Protein AF-A0A9P6FRB7-F1 (afdb_monomer_lite)

Sequence (126 aa):
MLNIEVPEFFGAKVRSGLRADATVVDLPKLCPNFFRFGIHYLQLAEDERLAGLLEDAFKKRLQMTMDHAQSGGSRNATDYLNRLDETEKELYRAGLESSASLIQWNQHSFGRIRSANELLRKRKLE

Foldseek 3Di:
DDDDDDDPCRDPVVLVVLVVPLQPDQVVVSPLARLVVLVVVCVPVVPVSSVVSSVVSCVVVLVVLLCCLQVPDPPCVVVSCNRDRPVSVVVSVVSNVVNVVVVCVVVVVVPDDDDDPVVVVVVVVD

pLDDT: mean 84.79, std 11.8, range [45.38, 95.31]

Secondary structure (DSSP, 8-state):
----PPPGGGSHHHHHHHHH-TTTS-HHHH-TTHHHHHHHHHHHH--HHHHHHHHHHHHHHHHHHHHHHHS---TTHHHHHTTS-HHHHHHHHHHHHHHHHHHHHHTTGGGS----HHHHHHTT--

Radius of gyration: 19.68 Å; chains: 1; bounding box: 52×34×53 Å

InterPro domains:
  IPR010492 GINS complex, subunit Psf3 [PTHR22768] (2-124)
  IPR021151 GINS subunit, domain A [PF05916] (13-105)
  IPR036224 GINS, helical bundle-like domain superfamily [SSF158573] (6-106)
  IPR038437 GINS complex, subunit Psf3 superfamily [G3DSA:1.20.58.2050] (1-107)

Structure (mmCIF, N/CA/C/O backbone):
data_AF-A0A9P6FRB7-F1
#
_entry.id   AF-A0A9P6FRB7-F1
#
loop_
_atom_site.group_PDB
_atom_site.id
_atom_site.type_symbol
_atom_site.label_atom_id
_atom_site.label_alt_id
_atom_site.label_comp_id
_atom_site.label_asym_id
_atom_site.label_entity_id
_atom_site.label_seq_id
_atom_site.pdbx_PDB_ins_code
_atom_site.Cartn_x
_atom_site.Cartn_y
_atom_site.Cartn_z
_atom_site.occupancy
_atom_site.B_iso_or_equiv
_atom_site.auth_seq_id
_atom_site.auth_comp_id
_atom_site.auth_asym_id
_atom_site.auth_atom_id
_atom_site.pdbx_PDB_model_num
ATOM 1 N N . MET A 1 1 ? -10.786 5.058 32.670 1.00 51.38 1 MET A N 1
ATOM 2 C CA . MET A 1 1 ? -10.642 4.333 31.391 1.00 51.38 1 MET A CA 1
ATOM 3 C C . MET A 1 1 ? -10.690 5.358 30.279 1.00 51.38 1 MET A C 1
ATOM 5 O O . MET A 1 1 ? -11.649 6.117 30.236 1.00 51.38 1 MET A O 1
ATOM 9 N N . LEU A 1 2 ? -9.648 5.439 29.452 1.00 66.00 2 LEU A N 1
ATOM 10 C CA . LEU A 1 2 ? -9.708 6.210 28.210 1.00 66.00 2 LEU A CA 1
ATOM 11 C C . LEU A 1 2 ? -10.551 5.409 27.218 1.00 66.00 2 LEU A C 1
ATOM 13 O O . LEU A 1 2 ? -10.204 4.277 26.899 1.00 66.00 2 LEU A O 1
ATOM 17 N N . ASN A 1 3 ? -11.674 5.976 26.788 1.00 73.81 3 ASN A N 1
ATOM 18 C CA . ASN A 1 3 ? -12.481 5.403 25.721 1.00 73.81 3 ASN A CA 1
ATOM 19 C C . ASN A 1 3 ? -11.936 5.945 24.397 1.00 73.81 3 ASN A C 1
ATOM 21 O O . ASN A 1 3 ? -12.008 7.148 24.155 1.00 73.81 3 ASN A O 1
ATOM 25 N N . ILE A 1 4 ? -11.328 5.085 23.583 1.00 80.06 4 ILE A N 1
ATOM 26 C CA . ILE A 1 4 ? -10.792 5.482 22.279 1.00 80.06 4 ILE A CA 1
ATOM 27 C C . ILE A 1 4 ? -11.936 5.418 21.277 1.00 80.06 4 ILE A C 1
ATOM 29 O O . ILE A 1 4 ? -12.440 4.342 20.960 1.00 80.06 4 ILE A O 1
ATOM 33 N N . GLU A 1 5 ? -12.358 6.577 20.784 1.00 84.38 5 GLU A N 1
ATOM 34 C CA . GLU A 1 5 ? -13.368 6.631 19.735 1.00 84.38 5 GLU A CA 1
ATOM 35 C C . GLU A 1 5 ? -12.803 6.128 18.404 1.00 84.38 5 GLU A C 1
ATOM 37 O O . GLU A 1 5 ? -11.640 6.356 18.060 1.00 84.38 5 GLU A O 1
ATOM 42 N N . VAL A 1 6 ? -13.642 5.419 17.648 1.00 86.12 6 VAL A N 1
ATOM 43 C CA . VAL A 1 6 ? -13.285 4.921 16.318 1.00 86.12 6 VAL A CA 1
ATOM 44 C C . VAL A 1 6 ? -13.354 6.088 15.330 1.00 86.12 6 VAL A C 1
ATOM 46 O O . VAL A 1 6 ? -14.428 6.673 15.175 1.00 86.12 6 VAL A O 1
ATOM 49 N N . PRO A 1 7 ? -12.263 6.413 14.616 1.00 89.00 7 PRO A N 1
ATOM 50 C CA . PRO A 1 7 ? -12.298 7.447 13.591 1.00 89.00 7 PRO A CA 1
ATOM 51 C C . PRO A 1 7 ? -13.275 7.103 12.462 1.00 89.00 7 PRO A C 1
ATOM 53 O O . PRO A 1 7 ? -13.435 5.937 12.096 1.00 89.00 7 PRO A O 1
ATOM 56 N N . GLU A 1 8 ? -13.877 8.120 11.844 1.00 88.31 8 GLU A N 1
ATOM 57 C CA . GLU A 1 8 ? -14.896 7.944 10.797 1.00 88.31 8 GLU A CA 1
ATOM 58 C C . GLU A 1 8 ? -14.387 7.121 9.597 1.00 88.31 8 GLU A C 1
ATOM 60 O O . GLU A 1 8 ? -15.107 6.281 9.051 1.00 88.31 8 GLU A O 1
ATOM 65 N N . PHE A 1 9 ? -13.108 7.274 9.241 1.00 89.94 9 PHE A N 1
ATOM 66 C CA . PHE A 1 9 ? -12.461 6.503 8.175 1.00 89.94 9 PHE A CA 1
ATOM 67 C C . PHE A 1 9 ? -12.230 5.019 8.524 1.00 89.94 9 PHE A C 1
ATOM 69 O O . PHE A 1 9 ? -11.962 4.224 7.629 1.00 89.94 9 PHE A O 1
ATOM 76 N N . PHE A 1 10 ? -12.401 4.612 9.785 1.00 91.00 10 PHE A N 1
ATOM 77 C CA . PHE A 1 10 ? -12.521 3.208 10.201 1.00 91.00 10 PHE A CA 1
ATOM 78 C C . PHE A 1 10 ? -13.954 2.821 10.578 1.00 91.00 10 PHE A C 1
ATOM 80 O O . PHE A 1 10 ? -14.177 1.765 11.175 1.00 91.00 10 PHE A O 1
ATOM 87 N N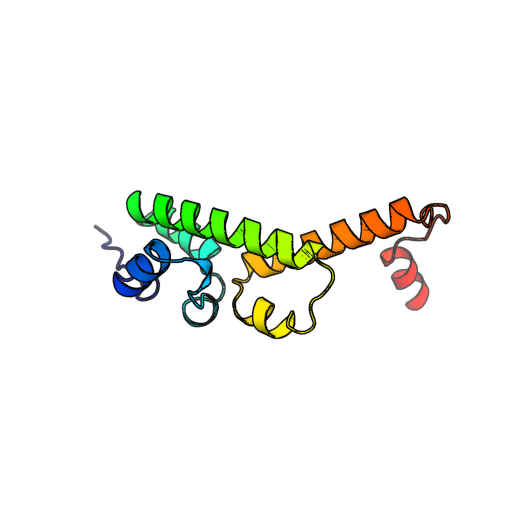 . GLY A 1 11 ? -14.942 3.634 10.207 1.00 90.69 11 GLY A N 1
ATOM 88 C CA . GLY A 1 11 ? -16.350 3.343 10.428 1.00 90.69 11 GLY A CA 1
ATOM 89 C C . GLY A 1 11 ? -16.846 2.114 9.657 1.00 90.69 11 GLY A C 1
ATOM 90 O O . GLY A 1 11 ? -16.212 1.606 8.726 1.00 90.69 11 GLY A O 1
ATOM 91 N N . ALA A 1 12 ? -18.044 1.644 10.012 1.00 90.94 12 ALA A N 1
ATOM 92 C CA . ALA A 1 12 ? -18.642 0.431 9.447 1.00 90.94 12 ALA A CA 1
ATOM 93 C C . ALA A 1 12 ? -18.779 0.463 7.911 1.00 90.94 12 ALA A C 1
ATOM 95 O O . ALA A 1 12 ? -18.612 -0.568 7.255 1.00 90.94 12 ALA A O 1
ATOM 96 N N . LYS A 1 13 ? -19.034 1.643 7.327 1.00 91.69 13 LYS A N 1
AT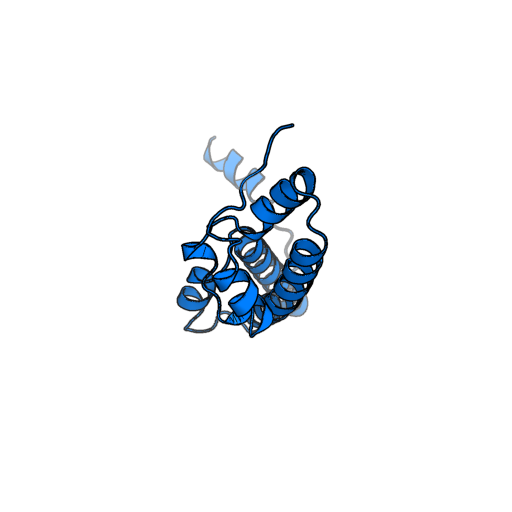OM 97 C CA . LYS A 1 13 ? -19.146 1.833 5.872 1.00 91.69 13 LYS A CA 1
ATOM 98 C C . LYS A 1 13 ? -17.827 1.532 5.159 1.00 91.69 13 LYS A C 1
ATOM 100 O O . LYS A 1 13 ? -17.817 0.760 4.203 1.00 91.69 13 LYS A O 1
ATOM 105 N N . VAL A 1 14 ? -16.718 2.092 5.650 1.00 92.19 14 VAL A N 1
ATOM 106 C CA . VAL A 1 14 ? -15.386 1.861 5.071 1.00 92.19 14 VAL A CA 1
ATOM 107 C C . VAL A 1 14 ? -14.965 0.411 5.277 1.00 92.19 14 VAL A C 1
ATOM 109 O O . VAL A 1 14 ? -14.533 -0.233 4.326 1.00 92.19 14 VAL A O 1
ATOM 112 N N . ARG A 1 15 ? -15.185 -0.149 6.477 1.00 93.50 15 ARG A N 1
ATOM 113 C CA . ARG A 1 15 ? -14.900 -1.568 6.752 1.00 93.50 15 ARG A CA 1
ATOM 114 C C . ARG A 1 15 ? -15.651 -2.503 5.796 1.00 93.50 15 ARG A C 1
ATOM 116 O O . ARG A 1 15 ? -15.077 -3.471 5.305 1.00 93.50 15 ARG A O 1
ATOM 123 N N . SER A 1 16 ? -16.918 -2.207 5.507 1.00 93.75 16 SER A N 1
ATOM 124 C CA . SER A 1 16 ? -17.727 -2.989 4.560 1.00 93.75 16 SER A CA 1
ATOM 125 C C . SER A 1 16 ? -17.216 -2.856 3.124 1.00 93.75 16 SER A C 1
ATOM 127 O O . SER A 1 16 ? -17.130 -3.856 2.418 1.00 93.75 16 SER A O 1
ATOM 129 N N . GLY A 1 17 ? -16.813 -1.648 2.714 1.00 93.19 17 GLY A N 1
ATOM 130 C CA . GLY A 1 17 ? -16.189 -1.410 1.411 1.00 93.19 17 GLY A CA 1
ATOM 131 C C . GLY A 1 17 ? -14.881 -2.185 1.235 1.00 93.19 17 GLY A C 1
ATOM 132 O O . GLY A 1 17 ? -14.720 -2.881 0.240 1.00 93.19 17 GLY A O 1
ATOM 133 N N . LEU A 1 18 ? -13.996 -2.147 2.237 1.00 92.94 18 LEU A N 1
ATOM 134 C CA . LEU A 1 18 ? -12.731 -2.894 2.229 1.00 92.94 18 LEU A CA 1
ATOM 135 C C . LEU A 1 18 ? -12.942 -4.412 2.164 1.00 92.94 18 LEU A C 1
ATOM 137 O O . LEU A 1 18 ? -12.176 -5.106 1.498 1.00 92.94 18 LEU A O 1
ATOM 141 N N . ARG A 1 19 ? -13.986 -4.930 2.829 1.00 93.00 19 ARG A N 1
ATOM 142 C CA . ARG A 1 19 ? -14.355 -6.353 2.755 1.00 93.00 19 ARG A CA 1
ATOM 143 C C . ARG A 1 19 ? -14.845 -6.759 1.371 1.00 93.00 19 ARG A C 1
ATOM 145 O O . ARG A 1 19 ? -14.512 -7.852 0.926 1.00 93.00 19 ARG A O 1
ATOM 152 N N . ALA A 1 20 ? -15.646 -5.909 0.730 1.00 94.06 20 ALA A N 1
ATOM 153 C CA . ALA A 1 20 ? -16.166 -6.175 -0.605 1.00 94.06 20 ALA A CA 1
ATOM 154 C C . ALA A 1 20 ? -15.037 -6.149 -1.644 1.00 94.06 20 ALA A C 1
ATOM 156 O O . ALA A 1 20 ? -14.794 -7.150 -2.313 1.00 94.06 20 ALA A O 1
ATOM 157 N N . ASP A 1 21 ? -14.318 -5.030 -1.734 1.00 91.75 21 ASP A N 1
ATOM 158 C CA . ASP A 1 21 ? -13.137 -4.898 -2.581 1.00 91.75 21 ASP A CA 1
ATOM 159 C C . ASP A 1 21 ? -12.257 -3.729 -2.116 1.00 91.75 21 ASP A C 1
ATOM 161 O O . ASP A 1 21 ? -12.610 -2.554 -2.246 1.00 91.75 21 ASP A O 1
ATOM 165 N N . ALA A 1 22 ? -11.069 -4.054 -1.607 1.00 91.88 22 ALA A N 1
ATOM 166 C CA . ALA A 1 22 ? -10.103 -3.066 -1.147 1.00 91.88 22 ALA A CA 1
ATOM 167 C C . ALA A 1 22 ? -9.513 -2.206 -2.279 1.00 91.88 22 ALA A C 1
ATOM 169 O O . ALA A 1 22 ? -9.056 -1.095 -2.015 1.00 91.88 22 ALA A O 1
ATOM 170 N N . THR A 1 23 ? -9.514 -2.675 -3.530 1.00 89.00 23 THR A N 1
ATOM 171 C CA . THR A 1 23 ? -8.897 -1.962 -4.665 1.00 89.00 23 THR A CA 1
ATOM 172 C C . THR A 1 23 ? -9.734 -0.774 -5.143 1.00 89.00 23 THR A C 1
ATOM 174 O O . THR A 1 23 ? -9.202 0.212 -5.655 1.00 89.00 23 THR A O 1
ATOM 177 N N . VAL A 1 24 ? -11.051 -0.824 -4.925 1.00 88.75 24 VAL A N 1
ATOM 178 C CA . VAL A 1 24 ? -11.992 0.207 -5.383 1.00 88.75 24 VAL A CA 1
ATOM 179 C C . VAL A 1 24 ? -12.071 1.381 -4.403 1.00 88.75 24 VAL A C 1
ATOM 181 O O . VAL A 1 24 ? -12.378 2.504 -4.815 1.00 88.75 24 VAL A O 1
ATOM 184 N N . VAL A 1 25 ? -11.753 1.157 -3.126 1.00 90.38 25 VAL A N 1
ATOM 185 C CA . VAL A 1 25 ? -11.814 2.187 -2.080 1.00 90.38 25 VAL A CA 1
ATOM 186 C C . VAL A 1 25 ? -10.766 3.280 -2.322 1.00 90.38 25 VAL A C 1
ATOM 188 O O . VAL A 1 25 ? -9.585 3.008 -2.547 1.00 90.38 25 VAL A O 1
ATOM 191 N N . ASP A 1 26 ? -11.218 4.532 -2.257 1.00 89.38 26 ASP A N 1
ATOM 192 C CA . ASP A 1 26 ? -10.387 5.728 -2.397 1.00 89.38 26 ASP A CA 1
ATOM 193 C C . ASP A 1 26 ? -9.777 6.104 -1.035 1.00 89.38 26 ASP A C 1
ATOM 195 O O . ASP A 1 26 ? -10.377 6.842 -0.250 1.00 89.38 26 ASP A O 1
ATOM 199 N N . LEU A 1 27 ? -8.612 5.521 -0.726 1.00 90.00 27 LEU A N 1
ATOM 200 C CA . LEU A 1 27 ? -7.931 5.714 0.559 1.00 90.00 27 LEU A CA 1
ATOM 201 C C . LEU A 1 27 ? -7.495 7.169 0.797 1.00 90.00 27 LEU A C 1
ATOM 203 O O . LEU A 1 27 ? -7.762 7.668 1.889 1.00 90.00 27 LEU A O 1
ATOM 207 N N . PRO A 1 28 ? -6.925 7.900 -0.182 1.00 88.69 28 PRO A N 1
ATOM 208 C CA . PRO A 1 28 ? -6.454 9.271 0.040 1.00 88.69 28 PRO A CA 1
ATOM 209 C C . PRO A 1 28 ? -7.546 10.255 0.448 1.00 88.69 28 PRO A C 1
ATOM 211 O O . PRO A 1 28 ? -7.274 11.184 1.207 1.00 88.69 28 PRO A O 1
ATOM 214 N N . LYS A 1 29 ? -8.786 10.044 -0.015 1.00 89.69 29 LYS A N 1
ATOM 215 C CA . LYS A 1 29 ? -9.943 10.843 0.420 1.00 89.69 29 LYS A CA 1
ATOM 216 C C . LYS A 1 29 ? -10.343 10.586 1.871 1.00 89.69 29 LYS A C 1
ATOM 218 O O . LYS A 1 29 ? -10.931 11.464 2.491 1.00 89.69 29 LYS A O 1
ATOM 223 N N . LEU A 1 30 ? -10.065 9.391 2.390 1.00 90.25 30 LEU A N 1
ATOM 224 C CA . LEU A 1 30 ? -10.360 9.009 3.770 1.00 90.25 30 LEU A CA 1
ATOM 225 C C . LEU A 1 30 ? -9.232 9.440 4.710 1.00 90.25 30 LEU A C 1
ATOM 227 O O . LEU A 1 30 ? -9.469 10.094 5.720 1.00 90.25 30 LEU A O 1
ATOM 231 N N . CYS A 1 31 ? -8.002 9.057 4.376 1.00 91.12 31 CYS A N 1
ATOM 232 C CA . CYS A 1 31 ? -6.793 9.397 5.105 1.00 91.12 31 CYS A CA 1
ATOM 233 C C . CYS A 1 31 ? -5.581 9.237 4.168 1.00 91.12 31 CYS A C 1
ATOM 235 O O . CYS A 1 31 ? -5.372 8.141 3.652 1.00 91.12 31 CYS A O 1
ATOM 237 N N . PRO A 1 32 ? -4.735 10.267 3.982 1.00 91.88 32 PRO A N 1
ATOM 238 C CA . PRO A 1 32 ? -3.527 10.160 3.156 1.00 91.88 32 PRO A CA 1
ATOM 239 C C . PRO A 1 32 ? -2.447 9.200 3.678 1.00 91.88 32 PRO A C 1
ATOM 241 O O . PRO A 1 32 ? -1.490 8.944 2.955 1.00 91.88 32 PRO A O 1
ATOM 244 N N . ASN A 1 33 ? -2.551 8.761 4.940 1.00 93.06 33 ASN A N 1
ATOM 245 C CA . ASN A 1 33 ? -1.649 7.804 5.594 1.00 93.06 33 ASN A CA 1
ATOM 246 C C . ASN A 1 33 ? -2.454 6.664 6.247 1.00 93.06 33 ASN A C 1
ATOM 248 O O . ASN A 1 33 ? -2.231 6.313 7.407 1.00 93.06 33 ASN A O 1
ATOM 252 N N . PHE A 1 34 ? -3.433 6.123 5.526 1.00 94.19 34 PHE A N 1
ATOM 253 C CA . PHE A 1 34 ? -4.427 5.172 6.012 1.00 94.19 34 PHE A CA 1
ATOM 254 C C . PHE A 1 34 ? -3.811 3.949 6.709 1.00 94.19 34 PHE A C 1
ATOM 256 O O . PHE A 1 34 ? -4.183 3.634 7.841 1.00 94.19 34 PHE A O 1
ATOM 263 N N . PHE A 1 35 ? -2.836 3.281 6.081 1.00 93.88 35 PHE A N 1
ATOM 264 C CA . PHE A 1 35 ? -2.242 2.064 6.651 1.00 93.88 35 PHE A CA 1
ATOM 265 C C . PHE A 1 35 ? -1.305 2.363 7.824 1.00 93.88 35 PHE A C 1
ATOM 267 O O . PHE A 1 35 ? -1.379 1.694 8.855 1.00 93.88 35 PHE A O 1
ATOM 274 N N . ARG A 1 36 ? -0.471 3.406 7.716 1.00 94.06 36 ARG A N 1
ATOM 275 C CA . ARG A 1 36 ? 0.403 3.850 8.821 1.00 94.06 36 ARG A CA 1
ATOM 276 C C . ARG A 1 36 ? -0.402 4.258 10.046 1.00 94.06 36 ARG A C 1
ATOM 278 O O . ARG A 1 36 ? -0.068 3.860 11.158 1.00 94.06 36 ARG A O 1
ATOM 285 N N . PHE A 1 37 ? -1.475 5.017 9.842 1.00 93.94 37 PHE A N 1
ATOM 286 C CA . PHE A 1 37 ? -2.379 5.386 10.920 1.00 93.94 37 PHE A CA 1
ATOM 287 C C . PHE A 1 37 ? -3.056 4.148 11.520 1.00 93.94 37 PHE A C 1
ATOM 289 O O . PHE A 1 37 ? -3.128 4.028 12.740 1.00 93.94 37 PHE A O 1
ATOM 296 N N . GLY A 1 38 ? -3.491 3.200 10.683 1.00 92.94 38 GLY A N 1
ATOM 297 C CA . GLY A 1 38 ? -4.084 1.938 11.126 1.00 92.94 38 GLY A CA 1
ATOM 298 C C . GLY A 1 38 ? -3.195 1.149 12.083 1.00 92.94 38 GLY A C 1
ATOM 299 O O . GLY A 1 38 ? -3.685 0.692 13.109 1.00 92.94 38 GLY A O 1
ATOM 300 N N . ILE A 1 39 ? -1.889 1.058 11.817 1.00 92.88 39 ILE A N 1
ATOM 301 C CA . ILE A 1 39 ? -0.935 0.380 12.712 1.00 92.88 39 ILE A CA 1
ATOM 302 C C . ILE A 1 39 ? -0.928 1.031 14.102 1.00 92.88 39 ILE A C 1
ATOM 304 O O . ILE A 1 39 ? -1.068 0.338 15.107 1.00 92.88 39 ILE A O 1
ATOM 308 N N . HIS A 1 40 ? -0.812 2.359 14.169 1.00 92.50 40 HIS A N 1
ATOM 309 C CA . HIS A 1 40 ? -0.806 3.083 15.444 1.00 92.50 40 HIS A CA 1
ATOM 310 C C . HIS A 1 40 ? -2.153 3.020 16.168 1.00 92.50 40 HIS A C 1
ATOM 312 O O . HIS A 1 40 ? -2.198 2.909 17.390 1.00 92.50 40 HIS A O 1
ATOM 318 N N . TYR A 1 41 ? -3.257 3.058 15.422 1.00 91.69 41 TYR A N 1
ATOM 319 C CA . TYR A 1 41 ? -4.593 2.916 15.985 1.00 91.69 41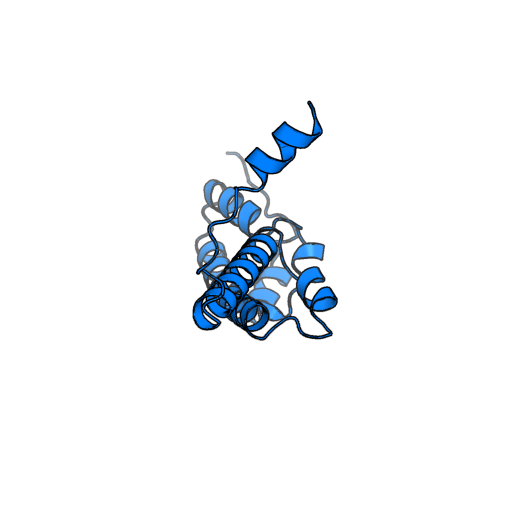 TYR A CA 1
ATOM 320 C C . TYR A 1 41 ? -4.804 1.525 16.594 1.00 91.69 41 TYR A C 1
ATOM 322 O O . TYR A 1 41 ? -5.305 1.413 17.709 1.00 91.69 41 TYR A O 1
ATOM 330 N N . LEU A 1 42 ? -4.379 0.466 15.902 1.00 91.69 42 LEU A N 1
ATOM 331 C CA . LEU A 1 42 ? -4.501 -0.913 16.379 1.00 91.69 42 LEU A CA 1
ATOM 332 C C . LEU A 1 42 ? -3.676 -1.181 17.642 1.00 91.69 42 LEU A C 1
ATOM 334 O O . LEU A 1 42 ? -4.131 -1.933 18.497 1.00 91.69 42 LEU A O 1
ATOM 338 N N . GLN A 1 43 ? -2.518 -0.529 17.792 1.00 89.56 43 GLN A N 1
ATOM 339 C CA . GLN A 1 43 ? -1.716 -0.586 19.024 1.00 89.56 43 GLN A CA 1
ATOM 340 C C . GLN A 1 43 ? -2.457 -0.036 20.248 1.00 89.56 43 GLN A C 1
ATOM 342 O O . GLN A 1 43 ? -2.109 -0.379 21.372 1.00 89.56 43 GLN A O 1
ATOM 347 N N . LEU A 1 44 ? -3.443 0.837 20.031 1.00 88.81 44 LEU A N 1
ATOM 348 C CA . LEU A 1 44 ? -4.195 1.492 21.092 1.00 88.81 44 LEU A CA 1
ATOM 349 C C . LEU A 1 44 ? -5.582 0.862 21.305 1.00 88.81 44 LEU A C 1
ATOM 351 O O . LEU A 1 44 ? -6.045 0.781 22.437 1.00 88.81 44 LEU A O 1
ATOM 355 N N . ALA A 1 45 ? -6.250 0.448 20.224 1.00 86.31 45 ALA A N 1
ATOM 356 C CA . ALA A 1 45 ? -7.629 -0.039 20.241 1.00 86.31 45 ALA A CA 1
ATOM 357 C C . ALA A 1 45 ? -7.769 -1.570 20.339 1.00 86.31 45 ALA A C 1
ATOM 359 O O . ALA A 1 45 ? -8.873 -2.039 20.603 1.00 86.31 45 ALA A O 1
ATOM 360 N N . GLU A 1 46 ? -6.699 -2.337 20.088 1.00 83.44 46 GLU A N 1
ATOM 361 C CA . GLU A 1 46 ? -6.675 -3.814 20.151 1.00 83.44 46 GLU A CA 1
ATOM 362 C C . GLU A 1 46 ? -7.801 -4.510 19.336 1.00 83.44 46 GLU A C 1
ATOM 364 O O . GLU A 1 46 ? -8.299 -5.578 19.686 1.00 83.44 46 GLU A O 1
ATOM 369 N N . ASP A 1 47 ? -8.219 -3.918 18.208 1.00 87.75 47 ASP A N 1
ATOM 370 C CA . ASP A 1 47 ? -9.273 -4.463 17.332 1.00 87.75 47 ASP A CA 1
ATOM 371 C C . ASP A 1 47 ? -8.701 -5.491 16.333 1.00 87.75 47 ASP A C 1
ATOM 373 O O . ASP A 1 47 ? -8.348 -5.159 15.197 1.00 87.75 47 ASP A O 1
ATOM 377 N N . GLU A 1 48 ? -8.645 -6.767 16.731 1.00 89.88 48 GLU A N 1
ATOM 378 C CA . GLU A 1 48 ? -8.155 -7.871 15.881 1.00 89.88 48 GLU A CA 1
ATOM 379 C C . GLU A 1 48 ? -8.916 -8.006 14.551 1.00 89.88 48 GLU A C 1
ATOM 381 O O . GLU A 1 48 ? -8.349 -8.384 13.523 1.00 89.88 48 GLU A O 1
ATOM 386 N N . ARG A 1 49 ? -10.213 -7.673 14.532 1.00 91.12 49 ARG A N 1
ATOM 387 C CA . ARG A 1 49 ? -11.028 -7.771 13.311 1.00 91.12 49 ARG A CA 1
ATOM 388 C C . ARG A 1 49 ? -10.632 -6.705 12.303 1.00 91.12 49 ARG A C 1
ATOM 390 O O . ARG A 1 49 ? -10.661 -6.966 11.099 1.00 91.12 49 ARG A O 1
ATOM 397 N N . LEU A 1 50 ? -10.314 -5.503 12.780 1.00 91.31 50 LEU A N 1
ATOM 398 C CA . LEU A 1 50 ? -9.772 -4.444 11.938 1.00 91.31 50 LEU A CA 1
ATOM 399 C C . LEU A 1 50 ? -8.350 -4.786 11.482 1.00 91.31 50 LEU A C 1
ATOM 401 O O . LEU A 1 50 ? -8.035 -4.539 10.322 1.00 91.31 50 LEU A O 1
ATOM 405 N N . ALA A 1 51 ? -7.533 -5.400 12.342 1.00 93.75 51 ALA A N 1
ATOM 406 C CA . ALA A 1 51 ? -6.187 -5.841 11.982 1.00 93.75 51 ALA A CA 1
ATOM 407 C C . ALA A 1 51 ? -6.200 -6.820 10.799 1.00 93.75 51 ALA A C 1
ATOM 409 O O . ALA A 1 51 ? -5.577 -6.536 9.775 1.00 93.75 51 ALA A O 1
ATOM 410 N N . GLY A 1 52 ? -6.987 -7.898 10.885 1.00 95.00 52 GLY A N 1
ATOM 411 C CA . GLY A 1 52 ? -7.113 -8.861 9.785 1.00 95.00 52 GLY A CA 1
ATOM 412 C C . GLY A 1 52 ? -7.677 -8.233 8.506 1.00 95.00 52 GLY A C 1
ATOM 413 O O . GLY A 1 52 ? -7.203 -8.509 7.407 1.00 95.00 52 GLY A O 1
ATOM 414 N N . LEU A 1 53 ? -8.637 -7.309 8.634 1.00 94.88 53 LEU A N 1
ATOM 415 C CA . LEU A 1 53 ? -9.187 -6.591 7.483 1.00 94.88 53 LEU A CA 1
ATOM 416 C C . LEU A 1 53 ? -8.140 -5.717 6.780 1.00 94.88 53 LEU A C 1
ATOM 418 O O . LEU A 1 53 ? -8.099 -5.683 5.550 1.00 94.88 53 LEU A O 1
ATOM 422 N N . LEU A 1 54 ? -7.331 -4.981 7.546 1.00 94.56 54 LEU A N 1
ATOM 423 C CA . LEU A 1 54 ? -6.275 -4.134 6.997 1.00 94.56 54 LEU A CA 1
ATOM 424 C C . LEU A 1 54 ? -5.171 -4.969 6.354 1.00 94.56 54 LEU A C 1
ATOM 426 O O . LEU A 1 54 ? -4.690 -4.595 5.287 1.00 94.56 54 LEU A O 1
ATOM 430 N N . GLU A 1 55 ? -4.816 -6.106 6.951 1.00 95.25 55 GLU A N 1
ATOM 431 C CA . GLU A 1 55 ? -3.850 -7.044 6.384 1.00 95.25 55 GLU A CA 1
ATOM 432 C C . GLU A 1 55 ? -4.321 -7.590 5.027 1.00 95.25 55 GLU A C 1
ATOM 434 O O . GLU A 1 55 ? -3.592 -7.504 4.035 1.00 95.25 55 GLU A O 1
ATOM 439 N N . ASP A 1 56 ? -5.554 -8.093 4.950 1.00 95.31 56 ASP A N 1
ATOM 440 C CA . ASP A 1 56 ? -6.125 -8.627 3.710 1.00 95.31 56 ASP A CA 1
ATOM 441 C C . ASP A 1 56 ? -6.271 -7.547 2.631 1.00 95.31 56 ASP A C 1
ATOM 443 O O . ASP A 1 56 ? -5.971 -7.780 1.453 1.00 95.31 56 ASP A O 1
ATOM 447 N N . ALA A 1 57 ? -6.706 -6.347 3.026 1.00 94.94 57 ALA A N 1
ATOM 448 C CA . ALA A 1 57 ? -6.810 -5.204 2.129 1.00 94.94 57 ALA A CA 1
ATOM 449 C C . ALA A 1 57 ? -5.438 -4.806 1.572 1.00 94.94 57 ALA A C 1
ATOM 451 O O . ALA A 1 57 ? -5.301 -4.611 0.361 1.00 94.94 57 ALA A O 1
ATOM 452 N N . PHE A 1 58 ? -4.421 -4.731 2.434 1.00 95.25 58 PHE A N 1
ATOM 453 C CA . PHE A 1 58 ? -3.064 -4.378 2.037 1.00 95.25 58 PHE A CA 1
ATOM 454 C C . PHE A 1 58 ? -2.466 -5.426 1.096 1.00 95.25 58 PHE A C 1
ATOM 456 O O . PHE A 1 58 ? -1.930 -5.059 0.057 1.00 95.25 58 PHE A O 1
ATOM 463 N N . LYS A 1 59 ? -2.629 -6.728 1.372 1.00 95.06 59 LYS A N 1
ATOM 464 C CA . LYS A 1 59 ? -2.147 -7.809 0.488 1.00 95.06 59 LYS A CA 1
ATOM 465 C C . LYS A 1 59 ? -2.723 -7.719 -0.928 1.00 95.06 59 LYS A C 1
ATOM 467 O O . LYS A 1 59 ? -1.973 -7.832 -1.897 1.00 95.06 59 LYS A O 1
ATOM 472 N N . LYS A 1 60 ? -4.035 -7.492 -1.064 1.00 94.06 60 LYS A N 1
ATOM 473 C CA . LYS A 1 60 ? -4.684 -7.353 -2.382 1.00 94.06 60 LYS A CA 1
ATOM 474 C C . LYS A 1 60 ? -4.166 -6.134 -3.145 1.00 94.06 60 LYS A C 1
ATOM 476 O O . LYS A 1 60 ? -3.842 -6.225 -4.327 1.00 94.06 60 LYS A O 1
ATOM 481 N N . ARG A 1 61 ? -4.066 -4.990 -2.467 1.00 94.19 61 ARG A N 1
ATOM 482 C CA . ARG A 1 61 ? -3.606 -3.735 -3.080 1.00 94.19 61 ARG A CA 1
ATOM 483 C C . ARG A 1 61 ? -2.111 -3.751 -3.398 1.00 94.19 61 ARG A C 1
ATOM 485 O O . ARG A 1 61 ? -1.700 -3.186 -4.409 1.00 94.19 61 ARG A O 1
ATOM 492 N N . LEU A 1 62 ? -1.316 -4.458 -2.599 1.00 93.88 62 LEU A N 1
ATOM 493 C CA . LEU A 1 62 ? 0.107 -4.691 -2.828 1.00 93.88 62 LEU A CA 1
ATOM 494 C C . LEU A 1 62 ? 0.359 -5.404 -4.161 1.00 93.88 62 LEU A C 1
ATOM 496 O O . LEU A 1 62 ? 1.187 -4.941 -4.942 1.00 93.88 62 LEU A O 1
ATOM 500 N N . GLN A 1 63 ? -0.370 -6.491 -4.435 1.00 92.44 63 GLN A N 1
ATOM 501 C CA . GLN A 1 63 ? -0.265 -7.221 -5.707 1.00 92.44 63 GLN A CA 1
ATOM 502 C C . GLN A 1 63 ? -0.546 -6.291 -6.892 1.00 92.44 63 GLN A C 1
ATOM 504 O O . GLN A 1 63 ? 0.292 -6.143 -7.775 1.00 92.44 63 GLN A O 1
ATOM 509 N N . MET A 1 64 ? -1.659 -5.552 -6.831 1.00 90.69 64 MET A N 1
ATOM 510 C CA . MET A 1 64 ? -2.031 -4.574 -7.856 1.00 90.69 64 MET A CA 1
ATOM 511 C C . MET A 1 64 ? -0.958 -3.485 -8.045 1.00 90.69 64 MET A C 1
ATOM 513 O O . MET A 1 64 ? -0.640 -3.105 -9.171 1.00 90.69 64 MET A O 1
ATOM 517 N N . THR A 1 65 ? -0.370 -2.996 -6.950 1.00 91.44 65 THR A N 1
ATOM 518 C CA . THR A 1 65 ? 0.688 -1.971 -6.977 1.00 91.44 65 THR A CA 1
ATOM 519 C C . THR A 1 65 ? 1.950 -2.485 -7.652 1.00 91.44 65 THR A C 1
ATOM 521 O O . THR A 1 65 ? 2.548 -1.772 -8.460 1.00 91.44 65 THR A O 1
ATOM 524 N N . MET A 1 66 ? 2.341 -3.724 -7.353 1.00 90.25 66 MET A N 1
ATOM 525 C CA . MET A 1 66 ? 3.495 -4.366 -7.972 1.00 90.25 66 MET A CA 1
ATOM 526 C C . MET A 1 66 ? 3.275 -4.584 -9.472 1.00 90.25 66 MET A C 1
ATOM 528 O O . MET A 1 66 ? 4.149 -4.220 -10.261 1.00 90.25 66 MET A O 1
ATOM 532 N N . ASP A 1 67 ? 2.098 -5.075 -9.866 1.00 89.69 67 ASP A N 1
ATOM 533 C CA . ASP A 1 67 ? 1.738 -5.267 -11.274 1.00 89.69 67 ASP A CA 1
ATOM 534 C C . ASP A 1 67 ? 1.826 -3.943 -12.047 1.00 89.69 67 ASP A C 1
ATOM 536 O O . ASP A 1 67 ? 2.446 -3.869 -13.111 1.00 89.69 67 ASP A O 1
ATOM 540 N N . HIS A 1 68 ? 1.285 -2.856 -11.485 1.00 88.94 68 HIS A N 1
ATOM 541 C CA . HIS A 1 68 ? 1.360 -1.532 -12.103 1.00 88.94 68 HIS A CA 1
ATOM 542 C C . HIS A 1 68 ? 2.784 -0.972 -12.174 1.00 88.94 68 HIS A C 1
ATOM 544 O O . HIS A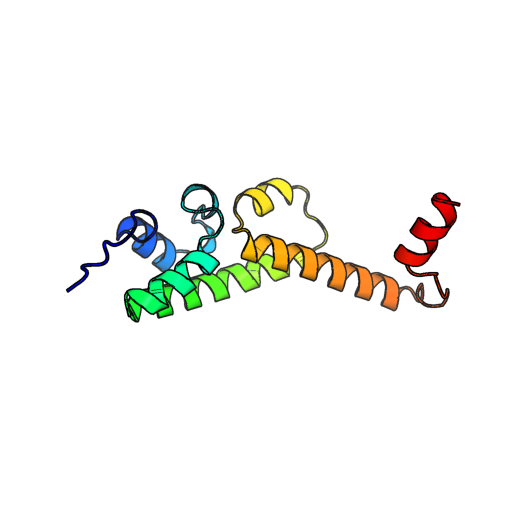 1 68 ? 3.134 -0.339 -13.174 1.00 88.94 68 HIS A O 1
ATOM 550 N N . ALA A 1 69 ? 3.608 -1.190 -11.146 1.00 89.12 69 ALA A N 1
ATOM 551 C CA . ALA A 1 69 ? 4.995 -0.731 -11.139 1.00 89.12 69 ALA A CA 1
ATOM 552 C C . ALA A 1 69 ? 5.841 -1.462 -12.197 1.00 89.12 69 ALA A C 1
ATOM 554 O O . ALA A 1 69 ? 6.700 -0.858 -12.839 1.00 89.12 69 ALA A O 1
ATOM 555 N N . GLN A 1 70 ? 5.588 -2.753 -12.418 1.00 86.06 70 GLN A N 1
ATOM 556 C CA . GLN A 1 70 ? 6.364 -3.579 -13.346 1.00 86.06 70 GLN A CA 1
ATOM 557 C C . GLN A 1 70 ? 5.845 -3.529 -14.788 1.00 86.06 70 GLN A C 1
ATOM 559 O O . GLN A 1 70 ? 6.637 -3.657 -15.718 1.00 86.06 70 GLN A O 1
ATOM 564 N N . SER A 1 71 ? 4.551 -3.261 -14.995 1.00 82.50 71 SER A N 1
ATOM 565 C CA . SER A 1 71 ? 3.911 -3.168 -16.318 1.00 82.50 71 SER A CA 1
ATOM 566 C C . SER A 1 71 ? 4.407 -1.998 -17.190 1.00 82.50 71 SER A C 1
ATOM 568 O O . SER A 1 71 ? 3.948 -1.858 -18.324 1.00 82.50 71 SER A O 1
ATOM 570 N N . GLY A 1 72 ? 5.327 -1.159 -16.704 1.00 63.62 72 GLY A N 1
ATOM 571 C CA . GLY A 1 72 ? 5.909 -0.063 -17.474 1.00 63.62 72 GLY A CA 1
ATOM 572 C C . GLY A 1 72 ? 4.922 1.082 -17.681 1.00 63.62 72 GLY A C 1
ATOM 573 O O . GLY A 1 72 ? 4.300 1.184 -18.732 1.00 63.62 72 GLY A O 1
ATOM 574 N N . GLY A 1 73 ? 4.796 1.946 -16.665 1.00 62.34 73 GLY A N 1
ATOM 575 C CA . GLY A 1 73 ? 4.239 3.302 -16.768 1.00 62.34 73 GLY A CA 1
ATOM 576 C C . GLY A 1 73 ? 3.039 3.439 -17.706 1.00 62.34 73 GLY A C 1
ATOM 577 O O . GLY A 1 73 ? 3.137 4.089 -18.744 1.00 62.34 73 GLY A O 1
ATOM 578 N N . SER A 1 74 ? 1.913 2.816 -17.351 1.00 57.31 74 SER A N 1
ATOM 579 C CA . SER A 1 74 ? 0.669 2.954 -18.113 1.00 57.31 74 SER A CA 1
ATOM 580 C C . SER A 1 74 ? 0.298 4.431 -18.296 1.00 57.31 74 SER A C 1
ATOM 582 O O . SER A 1 74 ? 0.516 5.259 -17.410 1.00 57.31 74 SER A O 1
ATOM 584 N N . ARG A 1 75 ? -0.345 4.754 -19.423 1.00 61.66 75 ARG A N 1
ATOM 585 C CA . ARG A 1 75 ? -0.899 6.081 -19.756 1.00 61.66 75 ARG A CA 1
ATOM 586 C C . ARG A 1 75 ? -1.838 6.642 -18.666 1.00 61.66 75 ARG A C 1
ATOM 588 O O . ARG A 1 75 ? -2.082 7.842 -18.648 1.00 61.66 75 ARG A O 1
ATOM 595 N N . ASN A 1 76 ? -2.289 5.785 -17.742 1.00 66.44 76 ASN A N 1
ATOM 596 C CA . ASN A 1 76 ? -3.164 6.094 -16.606 1.00 66.44 76 ASN A CA 1
ATOM 597 C C . ASN A 1 76 ? -2.440 6.076 -15.239 1.00 66.44 76 ASN A C 1
ATOM 599 O O . ASN A 1 76 ? -3.089 5.978 -14.198 1.00 66.44 76 ASN A O 1
ATOM 603 N N . ALA A 1 77 ? -1.103 6.130 -15.203 1.00 78.06 77 ALA A N 1
ATOM 604 C CA . ALA A 1 77 ? -0.339 6.064 -13.952 1.00 78.06 77 ALA A CA 1
ATOM 605 C C . ALA A 1 77 ? -0.712 7.183 -12.963 1.00 78.06 77 ALA A C 1
ATOM 607 O O . ALA A 1 77 ? -0.698 6.961 -11.757 1.00 78.06 77 ALA A O 1
ATOM 608 N N . THR A 1 78 ? -1.092 8.365 -13.456 1.00 81.69 78 THR A N 1
ATOM 609 C CA . THR A 1 78 ? -1.542 9.491 -12.622 1.00 81.69 78 THR A CA 1
ATOM 610 C C . THR A 1 78 ? -2.828 9.172 -11.869 1.00 81.69 78 THR A C 1
ATOM 612 O O . THR A 1 78 ? -2.910 9.410 -10.667 1.00 81.69 78 THR A O 1
ATOM 615 N N . ASP A 1 79 ? -3.809 8.584 -12.551 1.00 85.00 79 ASP A N 1
ATOM 616 C CA . ASP A 1 79 ? -5.109 8.250 -11.960 1.00 85.00 79 ASP A CA 1
ATOM 617 C C . ASP A 1 79 ? -4.975 7.123 -10.944 1.00 85.00 79 ASP A C 1
ATOM 619 O O . ASP A 1 79 ? -5.637 7.136 -9.907 1.00 85.00 79 ASP A O 1
ATOM 623 N N . TYR A 1 80 ? -4.076 6.175 -11.221 1.00 86.19 80 TYR A N 1
ATOM 624 C CA . TYR A 1 80 ? -3.718 5.133 -10.273 1.00 86.19 80 TYR A CA 1
ATOM 625 C C . TYR A 1 80 ? -3.073 5.736 -9.020 1.00 86.19 80 TYR A C 1
ATOM 627 O O . TYR A 1 80 ? -3.615 5.584 -7.930 1.00 86.19 80 TYR A O 1
ATOM 635 N N . LEU A 1 81 ? -1.992 6.511 -9.173 1.00 87.38 81 LEU A N 1
ATOM 636 C CA . LEU A 1 81 ? -1.256 7.150 -8.071 1.00 87.38 81 LEU A CA 1
ATOM 637 C C . LEU A 1 81 ? -2.134 8.022 -7.164 1.00 87.38 81 LEU A C 1
ATOM 639 O O . LEU A 1 81 ? -1.898 8.086 -5.957 1.00 87.38 81 LEU A O 1
ATOM 643 N N . ASN A 1 82 ? -3.155 8.669 -7.726 1.00 88.31 82 ASN A N 1
ATOM 644 C CA . ASN A 1 82 ? -4.102 9.487 -6.970 1.00 88.31 82 ASN A CA 1
ATOM 645 C C . ASN A 1 82 ? -4.994 8.674 -6.015 1.00 88.31 82 ASN A C 1
ATOM 647 O O . ASN A 1 82 ? -5.587 9.264 -5.117 1.00 88.31 82 ASN A O 1
ATOM 651 N N . ARG A 1 83 ? -5.083 7.347 -6.179 1.00 89.38 83 ARG A N 1
ATOM 652 C CA . ARG A 1 83 ? -5.879 6.433 -5.336 1.00 89.38 83 ARG A CA 1
ATOM 653 C C . ARG A 1 83 ? -5.045 5.671 -4.302 1.00 89.38 83 ARG A C 1
ATOM 655 O O . ARG A 1 83 ? -5.611 4.884 -3.537 1.00 89.38 83 ARG A O 1
ATOM 662 N N . LEU A 1 84 ? -3.725 5.864 -4.300 1.00 90.44 84 LEU A N 1
ATOM 663 C CA . LEU A 1 84 ? -2.795 5.182 -3.400 1.00 90.44 84 LEU A CA 1
ATOM 664 C C . LEU A 1 84 ? -2.572 5.986 -2.123 1.00 90.44 84 LEU A C 1
ATOM 666 O O . LEU A 1 84 ? -2.395 7.207 -2.163 1.00 90.44 84 LEU A O 1
ATOM 670 N N . ASP A 1 85 ? -2.508 5.270 -1.009 1.00 93.62 85 ASP A N 1
ATOM 671 C CA . ASP A 1 85 ? -1.990 5.784 0.256 1.00 93.62 85 ASP A CA 1
ATOM 672 C C . ASP A 1 85 ? -0.500 6.161 0.142 1.00 93.62 85 ASP A C 1
ATOM 674 O O . ASP A 1 85 ? 0.198 5.690 -0.759 1.00 93.62 85 ASP A O 1
ATOM 678 N N . GLU A 1 86 ? 0.031 6.986 1.051 1.00 92.44 86 GLU A N 1
ATOM 679 C CA . GLU A 1 86 ? 1.449 7.383 0.984 1.00 92.44 86 GLU A CA 1
ATOM 680 C C . GLU A 1 86 ? 2.402 6.181 1.092 1.00 92.44 86 GLU A C 1
ATOM 682 O O . GLU A 1 86 ? 3.387 6.101 0.360 1.00 92.44 86 GLU A O 1
ATOM 687 N N . THR A 1 87 ? 2.054 5.192 1.919 1.00 92.31 87 THR A N 1
ATOM 688 C CA . THR A 1 87 ? 2.809 3.931 2.029 1.00 92.31 87 THR A CA 1
ATOM 689 C C . THR A 1 87 ? 2.867 3.164 0.708 1.00 92.31 87 THR A C 1
ATOM 691 O O . THR A 1 87 ? 3.913 2.654 0.306 1.00 92.31 87 THR A O 1
ATOM 694 N N . GLU A 1 88 ? 1.748 3.112 -0.010 1.00 92.69 88 GLU A N 1
ATOM 695 C CA . GLU A 1 88 ? 1.652 2.434 -1.298 1.00 92.69 88 GLU A CA 1
ATOM 696 C C . GLU A 1 88 ? 2.410 3.212 -2.379 1.00 92.69 88 GLU A C 1
ATOM 698 O O . GLU A 1 88 ? 3.058 2.609 -3.232 1.00 92.69 88 GLU A O 1
ATOM 703 N N . LYS A 1 89 ? 2.391 4.552 -2.333 1.00 92.75 89 LYS A N 1
ATOM 704 C CA . LYS A 1 89 ? 3.176 5.400 -3.246 1.00 92.75 89 LYS A CA 1
ATOM 705 C C . LYS A 1 89 ? 4.675 5.197 -3.066 1.00 92.75 89 LYS A C 1
ATOM 707 O O . LYS A 1 89 ? 5.396 5.139 -4.063 1.00 92.75 89 LYS A O 1
ATOM 712 N N . GLU A 1 90 ? 5.154 5.106 -1.827 1.00 93.31 90 GLU A N 1
ATOM 713 C CA . GLU A 1 90 ? 6.556 4.785 -1.532 1.00 93.31 90 GLU A CA 1
ATOM 714 C C . GLU A 1 90 ? 6.939 3.435 -2.148 1.00 93.31 90 GLU A C 1
ATOM 716 O O . GLU A 1 90 ? 7.943 3.334 -2.857 1.00 93.31 90 GLU A O 1
ATOM 721 N N . LEU A 1 91 ? 6.088 2.424 -1.967 1.00 92.88 91 LEU A N 1
ATOM 722 C CA . LEU A 1 91 ? 6.328 1.092 -2.504 1.00 92.88 91 LEU A CA 1
ATOM 723 C C . LEU A 1 91 ? 6.286 1.046 -4.035 1.00 92.88 91 LEU A C 1
ATOM 725 O O . LEU A 1 91 ? 7.122 0.397 -4.662 1.00 92.88 91 LEU A O 1
ATOM 729 N N . TYR A 1 92 ? 5.356 1.776 -4.646 1.00 92.44 92 TYR A N 1
ATOM 730 C CA . TYR A 1 92 ? 5.273 1.922 -6.094 1.00 92.44 92 TYR A CA 1
ATOM 731 C C . TYR A 1 92 ? 6.549 2.552 -6.673 1.00 92.44 92 TYR A C 1
ATOM 733 O O . TYR A 1 92 ? 7.091 2.056 -7.661 1.00 92.44 92 TYR A O 1
ATOM 741 N N . ARG A 1 93 ? 7.076 3.613 -6.040 1.00 91.75 93 ARG A N 1
ATOM 742 C CA . ARG A 1 93 ? 8.345 4.250 -6.444 1.00 91.75 93 ARG A CA 1
ATOM 743 C C . ARG A 1 93 ? 9.521 3.276 -6.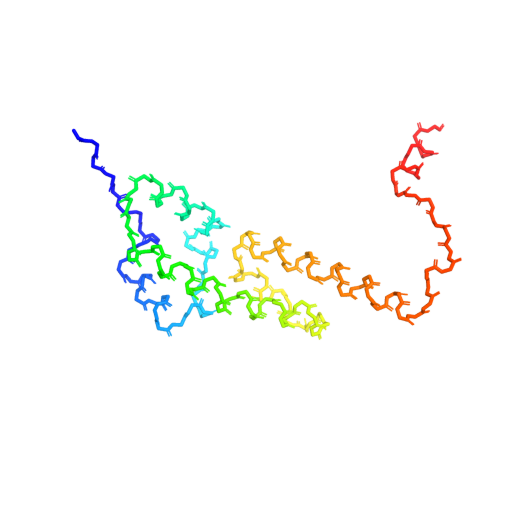337 1.00 91.75 93 ARG A C 1
ATOM 745 O O . ARG A 1 93 ? 10.298 3.178 -7.283 1.00 91.75 93 ARG A O 1
ATOM 752 N N . ALA A 1 94 ? 9.613 2.530 -5.236 1.00 93.00 94 ALA A N 1
ATOM 753 C CA . ALA A 1 94 ? 10.645 1.509 -5.053 1.00 93.00 94 ALA A CA 1
ATOM 754 C C . ALA A 1 94 ? 10.545 0.392 -6.111 1.00 93.00 94 ALA A C 1
ATOM 756 O O . ALA A 1 94 ? 11.556 -0.044 -6.663 1.00 93.00 94 ALA A O 1
ATOM 757 N N . GLY A 1 95 ? 9.324 -0.031 -6.453 1.00 91.25 95 GLY A N 1
ATOM 758 C CA . GLY A 1 95 ? 9.070 -1.001 -7.519 1.00 91.25 95 GLY A CA 1
ATOM 759 C C . GLY A 1 95 ? 9.514 -0.504 -8.898 1.00 91.25 95 GLY A C 1
ATOM 760 O O . GLY A 1 95 ? 10.149 -1.251 -9.644 1.00 91.25 95 GLY A O 1
ATOM 761 N N . LEU A 1 96 ? 9.249 0.767 -9.220 1.00 90.00 96 LEU A N 1
ATOM 762 C CA . LEU A 1 96 ? 9.711 1.391 -10.465 1.00 90.00 96 LEU A CA 1
ATOM 763 C C . LEU A 1 96 ? 11.239 1.458 -10.548 1.00 90.00 96 LEU A C 1
ATOM 765 O O . LEU A 1 96 ? 11.809 1.113 -11.582 1.00 90.00 96 LEU A O 1
ATOM 769 N N . GLU A 1 97 ? 11.904 1.881 -9.472 1.00 90.19 97 GLU A N 1
ATOM 770 C CA . GLU A 1 97 ? 13.367 1.951 -9.411 1.00 90.19 97 GLU A CA 1
ATOM 771 C C . GLU A 1 97 ? 14.004 0.564 -9.565 1.00 90.19 97 GLU A C 1
ATOM 773 O O . GLU A 1 97 ? 14.969 0.397 -10.318 1.00 90.19 97 GLU A O 1
ATOM 778 N N . SER A 1 98 ? 13.429 -0.448 -8.911 1.00 90.94 98 SER A N 1
ATOM 779 C CA . SER A 1 98 ? 13.869 -1.839 -9.024 1.00 90.94 98 SER A CA 1
ATOM 780 C C . SER A 1 98 ? 13.716 -2.370 -10.453 1.00 90.94 98 SER A C 1
ATOM 782 O O . SER A 1 98 ? 14.673 -2.906 -11.017 1.00 90.94 98 SER A O 1
ATOM 784 N N . SER A 1 99 ? 12.555 -2.151 -11.080 1.00 88.75 99 SER A N 1
ATOM 785 C CA . SER A 1 99 ? 12.296 -2.556 -12.467 1.00 88.75 99 SER A CA 1
ATOM 786 C C . SER A 1 99 ? 13.253 -1.866 -13.449 1.00 88.75 99 SER A C 1
ATOM 788 O O . SER A 1 99 ? 13.884 -2.522 -14.279 1.00 88.75 99 SER A O 1
ATOM 790 N N . ALA A 1 100 ? 13.455 -0.552 -13.302 1.00 87.62 100 ALA A N 1
ATOM 791 C CA . ALA A 1 100 ? 14.393 0.211 -14.122 1.00 87.62 100 ALA A CA 1
ATOM 792 C C . ALA A 1 100 ? 15.841 -0.287 -13.969 1.00 87.62 100 ALA A C 1
ATOM 794 O O . ALA A 1 100 ? 16.548 -0.454 -14.966 1.00 87.62 100 ALA A O 1
ATOM 795 N N . SER A 1 101 ? 16.265 -0.578 -12.736 1.00 88.00 101 SER A N 1
ATOM 796 C CA . SER A 1 101 ? 17.590 -1.134 -12.444 1.00 88.00 101 SER A CA 1
ATOM 797 C C . SER A 1 101 ? 17.788 -2.501 -13.101 1.00 88.00 101 SER A C 1
ATOM 799 O O . SER A 1 101 ? 18.843 -2.763 -13.680 1.00 88.00 101 SER A O 1
ATOM 801 N N . LEU A 1 102 ? 16.763 -3.357 -13.076 1.00 88.44 102 LEU A N 1
ATOM 802 C CA . LEU A 1 102 ? 16.795 -4.681 -13.695 1.00 88.44 102 LEU A CA 1
ATOM 803 C C . LEU A 1 102 ? 16.857 -4.599 -15.227 1.00 88.44 102 LEU A C 1
ATOM 805 O O . LEU A 1 102 ? 17.639 -5.318 -15.851 1.00 88.44 102 LEU A O 1
ATOM 809 N N . ILE A 1 103 ? 16.102 -3.682 -15.839 1.00 86.69 103 ILE A N 1
ATOM 810 C CA . ILE A 1 103 ? 16.171 -3.413 -17.284 1.00 86.69 103 ILE A CA 1
ATOM 811 C C . ILE A 1 103 ? 17.572 -2.928 -17.671 1.00 86.69 103 ILE A C 1
ATOM 813 O O . ILE A 1 103 ? 18.170 -3.452 -18.612 1.00 86.69 103 ILE A O 1
ATOM 817 N N . GLN A 1 104 ? 18.125 -1.966 -16.928 1.00 85.88 104 GLN A N 1
ATOM 818 C CA . GLN A 1 104 ? 19.476 -1.458 -17.166 1.00 85.88 104 GLN A CA 1
ATOM 819 C C . GLN A 1 104 ? 20.527 -2.575 -17.037 1.00 85.88 104 GLN A C 1
ATOM 821 O O . GLN A 1 104 ? 21.518 -2.579 -17.776 1.00 85.88 104 GLN A O 1
ATOM 826 N N . TRP A 1 105 ? 20.311 -3.520 -16.115 1.00 85.75 105 TRP A N 1
ATOM 827 C CA . TRP A 1 105 ? 21.212 -4.644 -15.864 1.00 85.75 105 TRP A CA 1
ATOM 828 C C . TRP A 1 105 ? 21.198 -5.618 -17.029 1.00 85.75 105 TRP A C 1
ATOM 830 O O . TRP A 1 105 ? 22.254 -5.924 -17.581 1.00 85.75 105 TRP A O 1
ATOM 840 N N . ASN A 1 106 ? 20.003 -5.993 -17.480 1.00 86.69 106 ASN A N 1
ATOM 841 C CA . ASN A 1 106 ? 19.815 -6.865 -18.633 1.00 86.69 106 ASN A CA 1
ATOM 842 C C . ASN A 1 106 ? 20.405 -6.262 -19.925 1.00 86.69 106 ASN A C 1
ATOM 844 O O . ASN A 1 106 ? 20.984 -6.957 -20.753 1.00 86.69 106 ASN A O 1
ATOM 848 N N . GLN A 1 107 ? 20.347 -4.936 -20.078 1.00 87.25 107 GLN A N 1
ATOM 849 C CA . GLN A 1 107 ? 20.934 -4.228 -21.223 1.00 87.25 107 GLN A CA 1
ATOM 850 C C . GLN A 1 107 ? 22.471 -4.105 -21.165 1.00 87.25 107 GLN A C 1
ATOM 852 O O . GLN A 1 107 ? 23.045 -3.347 -21.947 1.00 87.25 107 GLN A O 1
ATOM 857 N N . HIS A 1 108 ? 23.151 -4.780 -20.228 1.00 70.06 108 HIS A N 1
ATOM 858 C CA . HIS A 1 108 ? 24.598 -4.677 -19.979 1.00 70.06 108 HIS A CA 1
ATOM 859 C C . HIS A 1 108 ? 25.105 -3.230 -19.789 1.00 70.06 108 HIS A C 1
ATOM 861 O O . HIS A 1 108 ? 26.304 -2.953 -19.850 1.00 70.06 108 HIS A O 1
ATOM 867 N N . SER A 1 109 ? 24.211 -2.284 -19.480 1.00 63.78 109 SER A N 1
ATOM 868 C CA . SER A 1 109 ? 24.539 -0.862 -19.301 1.00 63.78 109 SER A CA 1
ATOM 869 C C . SER A 1 109 ? 25.227 -0.565 -17.958 1.00 63.78 109 SER A C 1
ATOM 871 O O . SER A 1 109 ? 25.490 0.593 -17.626 1.00 63.78 109 SER A O 1
ATOM 873 N N . PHE A 1 110 ? 25.544 -1.613 -17.193 1.00 59.50 110 PHE A N 1
ATOM 874 C CA . PHE A 1 110 ? 26.299 -1.578 -15.940 1.00 59.50 110 PHE A CA 1
ATOM 875 C C . PHE A 1 110 ? 27.820 -1.517 -16.144 1.00 59.50 110 PHE A C 1
ATOM 877 O O . PHE A 1 110 ? 28.547 -1.249 -15.193 1.00 59.50 110 PHE A O 1
ATOM 884 N N . GLY A 1 111 ? 28.318 -1.691 -17.375 1.00 59.53 111 GLY A N 1
ATOM 885 C CA . GLY A 1 111 ? 29.757 -1.662 -17.678 1.00 59.53 111 GLY A CA 1
ATOM 886 C C . GLY A 1 111 ? 30.447 -0.302 -17.488 1.00 59.53 111 GLY A C 1
ATOM 887 O O . GLY A 1 111 ? 31.661 -0.203 -17.650 1.00 59.53 111 GLY A O 1
ATOM 888 N N . ARG A 1 112 ? 29.707 0.761 -17.144 1.00 68.12 112 ARG A N 1
ATOM 889 C CA . ARG A 1 112 ? 30.266 2.093 -16.875 1.00 68.12 112 ARG A CA 1
ATOM 890 C C . ARG A 1 112 ? 30.153 2.419 -15.391 1.00 68.12 112 ARG A C 1
ATOM 892 O O . ARG A 1 112 ? 29.071 2.762 -14.922 1.00 68.12 112 ARG A O 1
ATOM 899 N N . ILE A 1 113 ? 31.282 2.387 -14.682 1.00 75.31 113 ILE A N 1
ATOM 900 C CA . ILE A 1 113 ? 31.397 2.946 -13.329 1.00 75.31 113 ILE A CA 1
ATOM 901 C C . ILE A 1 113 ? 31.027 4.431 -13.421 1.00 75.31 113 ILE A C 1
ATOM 903 O O . ILE A 1 113 ? 31.699 5.213 -14.097 1.00 75.31 113 ILE A O 1
ATOM 907 N N . ARG A 1 114 ? 29.914 4.817 -12.796 1.00 71.44 114 ARG A N 1
ATOM 908 C CA . ARG A 1 114 ? 29.481 6.214 -12.686 1.00 71.44 114 ARG A CA 1
ATOM 909 C C . ARG A 1 114 ? 29.768 6.702 -11.274 1.00 71.44 114 ARG A C 1
ATOM 911 O O . ARG A 1 114 ? 29.572 5.965 -10.313 1.00 71.44 114 ARG A O 1
ATOM 918 N N . SER A 1 115 ? 30.207 7.949 -11.144 1.00 77.69 115 SER A N 1
ATOM 919 C CA . SER A 1 115 ? 30.284 8.599 -9.837 1.00 77.69 115 SER A CA 1
ATOM 920 C C . SER A 1 115 ? 28.882 8.758 -9.257 1.00 77.69 115 SER A C 1
ATOM 922 O O . SER A 1 115 ? 27.953 9.141 -9.971 1.00 77.69 115 SER A O 1
ATOM 924 N N . ALA A 1 116 ? 28.739 8.480 -7.961 1.00 76.62 116 ALA A N 1
ATOM 925 C CA . ALA A 1 116 ? 27.490 8.698 -7.247 1.00 76.62 116 ALA A CA 1
ATOM 926 C C . ALA A 1 116 ? 27.051 10.167 -7.357 1.00 76.62 116 ALA A C 1
ATOM 928 O O . ALA A 1 116 ? 27.880 11.083 -7.371 1.00 76.62 116 ALA A O 1
ATOM 929 N N . ASN A 1 117 ? 25.738 10.391 -7.403 1.00 69.75 117 ASN A N 1
ATOM 930 C CA . ASN A 1 117 ? 25.156 11.720 -7.609 1.00 69.75 117 ASN A CA 1
ATOM 931 C C . ASN A 1 117 ? 25.588 12.734 -6.528 1.00 69.75 117 ASN A C 1
ATOM 933 O O . ASN A 1 117 ? 25.719 13.927 -6.802 1.00 69.75 117 ASN A O 1
ATOM 937 N N . GLU A 1 118 ? 25.882 12.261 -5.315 1.00 66.44 118 GLU A N 1
ATOM 938 C CA . GLU A 1 118 ? 26.397 13.093 -4.222 1.00 66.44 118 GLU A CA 1
ATOM 939 C C . GLU A 1 118 ? 27.792 13.675 -4.499 1.00 66.44 118 GLU A C 1
ATOM 941 O O . GLU A 1 118 ? 28.054 14.835 -4.177 1.00 66.44 118 GLU A O 1
ATOM 946 N N . LEU A 1 119 ? 28.673 12.921 -5.167 1.00 64.69 119 LEU A N 1
ATOM 947 C CA . LEU A 1 119 ? 30.011 13.394 -5.545 1.00 64.69 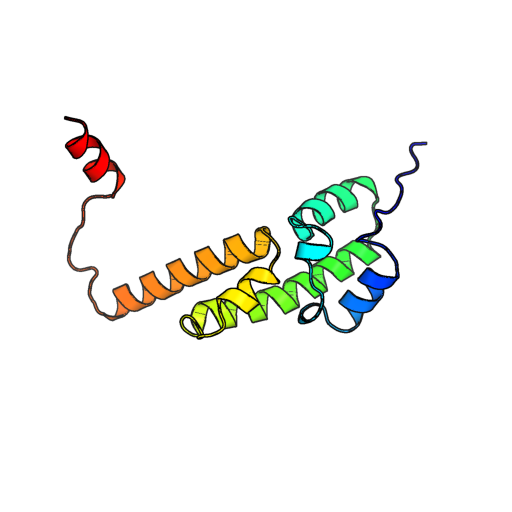119 LEU A CA 1
ATOM 948 C C . LEU A 1 119 ? 29.941 14.460 -6.647 1.00 64.69 119 LEU A C 1
ATOM 950 O O . LEU A 1 119 ? 30.742 15.391 -6.673 1.00 64.69 119 LEU A O 1
ATOM 954 N N . LEU A 1 120 ? 28.948 14.357 -7.534 1.00 63.97 120 LEU A N 1
ATOM 955 C CA . LEU A 1 120 ? 28.705 15.335 -8.597 1.00 63.97 120 LEU A CA 1
ATOM 956 C C . LEU A 1 120 ? 28.117 16.650 -8.063 1.00 63.97 120 LEU A C 1
ATOM 958 O O . LEU A 1 120 ? 28.378 17.707 -8.636 1.00 63.97 120 LEU A O 1
ATOM 962 N N . ARG A 1 121 ? 27.352 16.606 -6.963 1.00 64.06 121 ARG A N 1
ATOM 963 C CA . ARG A 1 121 ? 26.819 17.806 -6.296 1.00 64.06 121 ARG A CA 1
ATOM 964 C C . ARG A 1 121 ? 27.906 18.629 -5.611 1.00 64.06 121 ARG A C 1
ATOM 966 O O . ARG A 1 121 ? 27.894 19.846 -5.756 1.00 64.06 121 ARG A O 1
ATOM 973 N N . LYS A 1 122 ? 28.857 17.985 -4.926 1.00 62.91 122 LYS A N 1
ATOM 974 C CA . LYS A 1 122 ? 29.976 18.688 -4.270 1.00 62.91 122 LYS A CA 1
ATOM 975 C C . LYS A 1 122 ? 30.847 19.460 -5.267 1.00 62.91 122 LYS A C 1
ATOM 977 O O . LYS A 1 122 ? 31.172 20.606 -5.011 1.00 62.91 122 LYS A O 1
ATOM 982 N N . ARG A 1 123 ? 31.099 18.891 -6.450 1.00 57.50 123 ARG A N 1
ATOM 983 C CA . ARG A 1 123 ? 31.923 19.508 -7.507 1.00 57.50 123 ARG A CA 1
ATOM 984 C C . ARG A 1 123 ? 31.288 20.720 -8.210 1.00 57.50 123 ARG A C 1
ATOM 986 O O . ARG A 1 123 ? 31.956 21.378 -8.991 1.00 57.50 123 ARG A O 1
ATOM 993 N N . LYS A 1 124 ? 29.987 20.967 -8.019 1.00 54.22 124 LYS A N 1
ATOM 994 C CA . LYS A 1 124 ? 29.273 22.136 -8.575 1.00 54.22 124 LYS A CA 1
ATOM 995 C C . LYS A 1 124 ? 29.216 23.325 -7.611 1.00 54.22 124 LYS A C 1
ATOM 997 O O . LYS A 1 124 ? 28.738 24.383 -8.007 1.00 54.22 124 LYS A O 1
ATOM 1002 N N . LEU A 1 125 ? 29.591 23.108 -6.352 1.00 55.03 125 LEU A N 1
ATOM 1003 C CA . LEU A 1 125 ? 29.567 24.107 -5.281 1.00 55.03 125 LEU A CA 1
ATOM 1004 C C . LEU A 1 125 ? 30.970 24.662 -4.974 1.00 55.03 125 LEU A C 1
ATOM 1006 O O . LEU A 1 125 ? 31.085 25.560 -4.144 1.00 55.03 125 LEU A O 1
ATOM 1010 N N . GLU A 1 126 ? 31.996 24.127 -5.639 1.00 45.38 126 GLU A N 1
ATOM 1011 C CA . GLU A 1 126 ? 33.357 24.669 -5.750 1.00 45.38 126 GLU A CA 1
ATOM 1012 C C . GLU A 1 126 ? 33.494 25.431 -7.074 1.00 45.38 126 GLU A C 1
ATOM 1014 O O . GLU A 1 126 ? 34.172 26.481 -7.075 1.00 45.38 126 GLU A O 1
#

Organism: NCBI:txid979761